Protein AF-V5GRU7-F1 (afdb_monomer_lite)

Structure (mmCIF, N/CA/C/O backbone):
data_AF-V5GRU7-F1
#
_entry.id   AF-V5GRU7-F1
#
loop_
_atom_site.group_PDB
_atom_site.id
_atom_site.type_symbol
_atom_site.label_atom_id
_atom_site.label_alt_id
_atom_site.label_comp_id
_atom_site.label_asym_id
_atom_site.label_entity_id
_atom_site.label_seq_id
_atom_site.pdbx_PDB_ins_code
_atom_site.Cartn_x
_atom_site.Cartn_y
_atom_site.Cartn_z
_atom_site.occupancy
_atom_site.B_iso_or_equiv
_atom_site.auth_seq_id
_atom_site.auth_comp_id
_atom_site.auth_asym_id
_atom_site.auth_atom_id
_atom_site.pdbx_PDB_model_num
ATOM 1 N N . GLN A 1 1 ? -16.093 10.751 16.633 1.00 63.06 1 GLN A N 1
ATOM 2 C CA . GLN A 1 1 ? -16.150 11.364 15.285 1.00 63.06 1 GLN A CA 1
ATOM 3 C C . GLN A 1 1 ? -15.394 10.475 14.302 1.00 63.06 1 GLN A C 1
ATOM 5 O O . GLN A 1 1 ? -14.268 10.094 14.601 1.00 63.06 1 GLN A O 1
ATOM 10 N N . LYS A 1 2 ? -16.004 10.084 13.176 1.00 78.00 2 LYS A N 1
ATOM 11 C CA . LYS A 1 2 ? -15.319 9.284 12.144 1.00 78.00 2 LYS A CA 1
ATOM 12 C C . LYS A 1 2 ? -14.400 10.208 11.337 1.00 78.00 2 LYS A C 1
ATOM 14 O O . LYS A 1 2 ? -14.874 11.208 10.810 1.00 78.00 2 LYS A O 1
ATOM 19 N N . ARG A 1 3 ? -13.105 9.891 11.261 1.00 85.94 3 ARG A N 1
ATOM 20 C CA . ARG A 1 3 ? -12.119 10.620 10.440 1.00 85.94 3 ARG A CA 1
ATOM 21 C C . ARG A 1 3 ? -11.912 9.864 9.129 1.00 85.94 3 ARG A C 1
ATOM 23 O O . ARG A 1 3 ? -12.019 8.639 9.112 1.00 85.94 3 ARG A O 1
ATOM 30 N N . LYS A 1 4 ? -11.639 10.577 8.036 1.00 91.12 4 LYS A N 1
ATOM 31 C CA . LYS A 1 4 ? -11.446 9.969 6.710 1.00 91.12 4 LYS A CA 1
ATOM 32 C C . LYS A 1 4 ? -9.953 9.819 6.429 1.00 91.12 4 LYS A C 1
ATOM 34 O O . LYS A 1 4 ? -9.237 10.813 6.420 1.00 91.12 4 LYS A O 1
ATOM 39 N N . LEU A 1 5 ? -9.486 8.599 6.181 1.00 93.00 5 LEU A N 1
ATOM 40 C CA . LEU A 1 5 ? -8.140 8.343 5.664 1.00 93.00 5 LEU A CA 1
ATOM 41 C C . LEU A 1 5 ? -8.205 8.308 4.135 1.00 93.00 5 LEU A C 1
ATOM 43 O O . LEU A 1 5 ? -9.017 7.575 3.575 1.00 93.00 5 LEU A O 1
ATOM 47 N N . ARG A 1 6 ? -7.384 9.116 3.459 1.00 94.81 6 ARG A N 1
ATOM 48 C CA . ARG A 1 6 ? -7.231 9.077 2.001 1.00 94.81 6 ARG A CA 1
ATOM 49 C C . ARG A 1 6 ? -5.951 8.332 1.664 1.00 94.81 6 ARG A C 1
ATOM 51 O O . ARG A 1 6 ? -4.895 8.706 2.166 1.00 94.81 6 ARG A O 1
ATOM 58 N N . ILE A 1 7 ? -6.071 7.327 0.806 1.00 96.81 7 ILE A N 1
ATOM 59 C CA . ILE A 1 7 ? -4.966 6.485 0.348 1.00 96.81 7 ILE A CA 1
ATOM 60 C C . ILE A 1 7 ? -4.698 6.804 -1.122 1.00 96.81 7 ILE A C 1
ATOM 62 O O . ILE A 1 7 ? -5.643 6.970 -1.896 1.00 96.81 7 ILE A O 1
ATOM 66 N N . PHE A 1 8 ? -3.425 6.918 -1.479 1.00 97.69 8 PHE A N 1
ATOM 67 C CA . PHE A 1 8 ? -2.940 7.111 -2.838 1.00 97.69 8 PHE A CA 1
ATOM 68 C C . PHE A 1 8 ? -2.114 5.891 -3.230 1.00 97.69 8 PHE A C 1
ATOM 70 O O . PHE A 1 8 ? -1.254 5.448 -2.471 1.00 97.69 8 PHE A O 1
ATOM 77 N N . ILE A 1 9 ? -2.398 5.352 -4.411 1.00 97.50 9 ILE A N 1
ATOM 78 C CA . ILE A 1 9 ? -1.649 4.249 -5.003 1.00 97.50 9 ILE A CA 1
ATOM 79 C C . ILE A 1 9 ? -1.105 4.770 -6.325 1.00 97.50 9 ILE A C 1
ATOM 81 O O . ILE A 1 9 ? -1.882 5.224 -7.167 1.00 97.50 9 ILE A O 1
ATOM 85 N N . SER A 1 10 ? 0.213 4.747 -6.490 1.00 97.88 10 SER A N 1
ATOM 86 C CA . SER A 1 10 ? 0.873 5.203 -7.712 1.00 97.88 10 SER A CA 1
ATOM 87 C C . SER A 1 10 ? 1.868 4.167 -8.214 1.00 97.88 10 SER A C 1
ATOM 89 O O . SER A 1 10 ? 2.477 3.439 -7.435 1.00 97.88 10 SER A O 1
ATOM 91 N N . ASN A 1 11 ? 2.014 4.109 -9.533 1.00 96.81 11 ASN A N 1
ATOM 92 C CA . ASN A 1 11 ? 2.995 3.279 -10.215 1.00 96.81 11 ASN A CA 1
ATOM 93 C C . ASN A 1 11 ? 3.874 4.180 -11.087 1.00 96.81 11 ASN A C 1
ATOM 95 O O . ASN A 1 11 ? 3.345 4.992 -11.847 1.00 96.81 11 ASN A O 1
ATOM 99 N N . THR A 1 12 ? 5.191 4.024 -10.987 1.00 97.81 12 THR A N 1
ATOM 100 C CA . THR A 1 12 ? 6.170 4.682 -11.861 1.00 97.81 12 THR A CA 1
ATOM 101 C C . THR A 1 12 ? 6.988 3.625 -12.585 1.00 97.81 12 THR A C 1
ATOM 103 O O . THR A 1 12 ? 7.598 2.774 -11.944 1.00 97.81 12 THR A O 1
ATOM 106 N N . PHE A 1 13 ? 7.023 3.689 -13.914 1.00 97.38 13 PHE A N 1
ATOM 107 C CA . PHE A 1 13 ? 7.838 2.804 -14.743 1.00 97.38 13 PHE A CA 1
ATOM 108 C C . PHE A 1 13 ? 9.139 3.496 -15.162 1.00 97.38 13 PHE A C 1
ATOM 110 O O . PHE A 1 13 ? 9.138 4.662 -15.555 1.00 97.38 13 PHE A O 1
ATOM 117 N N . PHE A 1 14 ? 10.239 2.755 -15.103 1.00 96.88 14 PHE A N 1
ATOM 118 C CA . PHE A 1 14 ? 11.575 3.166 -15.504 1.00 96.88 14 PHE A CA 1
ATOM 119 C C . PHE A 1 14 ? 12.021 2.281 -16.677 1.00 96.88 14 PHE A C 1
ATOM 121 O O . PHE A 1 14 ? 12.267 1.088 -16.470 1.00 96.88 14 PHE A O 1
ATOM 128 N N . PRO A 1 15 ? 12.127 2.835 -17.898 1.00 95.25 15 PRO A N 1
ATOM 129 C CA . PRO A 1 15 ? 12.578 2.088 -19.067 1.00 95.25 15 PRO A CA 1
ATOM 130 C C . PRO A 1 15 ? 14.010 1.571 -18.907 1.00 95.25 15 PRO A C 1
ATOM 132 O O . PRO A 1 15 ? 14.814 2.153 -18.173 1.00 95.25 15 PRO A O 1
ATOM 135 N N . ALA A 1 16 ? 14.335 0.504 -19.638 1.00 93.06 16 ALA A N 1
ATOM 136 C CA . ALA A 1 16 ? 15.713 0.051 -19.764 1.00 93.06 16 ALA A CA 1
ATOM 137 C C . ALA A 1 16 ? 16.575 1.125 -20.450 1.00 93.06 16 ALA A C 1
ATOM 139 O O . ALA A 1 16 ? 16.086 1.872 -21.301 1.00 93.06 16 ALA A O 1
ATOM 140 N N . LYS A 1 17 ? 17.856 1.192 -20.084 1.00 89.62 17 LYS A N 1
ATOM 141 C CA . LYS A 1 17 ? 18.846 2.054 -20.740 1.00 89.62 17 LYS A CA 1
ATOM 142 C C . LYS A 1 17 ? 19.893 1.179 -21.396 1.00 89.62 17 LYS A C 1
ATOM 144 O O . LYS A 1 17 ? 20.420 0.276 -20.749 1.00 89.62 17 LYS A O 1
ATOM 149 N N . GLU A 1 18 ? 20.181 1.451 -22.660 1.00 82.25 18 GLU A N 1
ATOM 150 C CA . GLU A 1 18 ? 21.261 0.775 -23.368 1.00 82.25 18 GLU A CA 1
ATOM 151 C C . GLU A 1 18 ? 22.622 1.234 -22.820 1.00 82.25 18 GLU A C 1
ATOM 153 O O . GLU A 1 18 ? 22.751 2.394 -22.415 1.00 82.25 18 GLU A O 1
ATOM 158 N N . PRO A 1 19 ? 23.635 0.350 -22.784 1.00 74.75 19 PRO A N 1
ATOM 159 C CA . PRO A 1 19 ? 24.992 0.750 -22.439 1.00 74.75 19 PRO A CA 1
ATOM 160 C C . PRO A 1 19 ? 25.493 1.748 -23.486 1.00 74.75 19 PRO A C 1
ATOM 162 O O . PRO A 1 19 ? 25.570 1.424 -24.672 1.00 74.75 19 PRO A O 1
ATOM 165 N N . GLN A 1 20 ? 25.812 2.972 -23.072 1.00 67.81 20 GLN A N 1
ATOM 166 C CA . GLN A 1 20 ? 26.264 4.000 -24.004 1.00 67.81 20 GLN A CA 1
ATOM 167 C C . GLN A 1 20 ? 27.766 3.826 -24.263 1.00 67.81 20 GLN A C 1
ATOM 169 O O . GLN A 1 20 ? 28.583 4.053 -23.374 1.00 67.81 20 GLN A O 1
ATOM 174 N N . ALA A 1 21 ? 28.124 3.400 -25.478 1.00 62.44 21 ALA A N 1
ATOM 175 C CA . ALA A 1 21 ? 29.518 3.168 -25.866 1.00 62.44 21 ALA A CA 1
ATOM 176 C C . ALA A 1 21 ? 30.325 4.472 -26.066 1.00 62.44 21 ALA A C 1
ATOM 178 O O . ALA A 1 21 ? 31.521 4.473 -25.800 1.00 62.44 21 ALA A O 1
ATOM 179 N N . ASP A 1 22 ? 29.668 5.576 -26.455 1.00 61.38 22 ASP A N 1
ATOM 180 C CA . ASP A 1 22 ? 30.310 6.846 -26.855 1.00 61.38 22 ASP A CA 1
ATOM 181 C C . ASP A 1 22 ? 29.749 8.075 -26.102 1.00 61.38 22 ASP A C 1
ATOM 183 O O . ASP A 1 22 ? 29.392 9.098 -26.689 1.00 61.38 22 ASP A O 1
ATOM 187 N N . GLY A 1 23 ? 29.613 7.979 -24.776 1.00 62.59 23 GLY A N 1
ATOM 188 C CA . GLY A 1 23 ? 29.294 9.130 -23.920 1.00 62.59 23 GLY A CA 1
ATOM 189 C C . GLY A 1 23 ? 30.556 9.900 -23.488 1.00 62.59 23 GLY A C 1
ATOM 190 O O . GLY A 1 23 ? 31.615 9.290 -23.337 1.00 62.59 23 GLY A O 1
ATOM 191 N N . PRO A 1 24 ? 30.475 11.218 -23.204 1.00 60.78 24 PRO A N 1
ATOM 192 C CA . PRO A 1 24 ? 31.616 12.012 -22.721 1.00 60.78 24 PRO A CA 1
ATOM 193 C C . PRO A 1 24 ? 32.175 11.548 -21.360 1.00 60.78 24 PRO A C 1
ATOM 195 O O . PRO A 1 24 ? 33.220 12.033 -20.935 1.00 60.78 24 PRO A O 1
ATOM 198 N N . GLU A 1 25 ? 31.505 10.610 -20.685 1.00 57.19 25 GLU A N 1
ATOM 199 C CA . GLU A 1 25 ? 31.907 10.032 -19.395 1.00 57.19 25 GLU A CA 1
ATOM 200 C C . GLU A 1 25 ? 32.763 8.749 -19.520 1.00 57.19 25 GLU A C 1
ATOM 202 O O . GLU A 1 25 ? 33.139 8.163 -18.507 1.00 57.19 25 GLU A O 1
ATOM 207 N N . GLY A 1 26 ? 33.150 8.346 -20.738 1.00 54.19 26 GLY A N 1
ATOM 208 C CA . GLY A 1 26 ? 34.057 7.217 -20.987 1.00 54.19 26 GLY A CA 1
ATOM 209 C C . GLY A 1 26 ? 33.363 5.847 -21.102 1.00 54.19 26 GLY A C 1
ATOM 210 O O . GLY A 1 26 ? 32.167 5.719 -20.833 1.00 54.19 26 GLY A O 1
ATOM 211 N N . PRO A 1 27 ? 34.096 4.800 -21.532 1.00 51.72 27 PRO A N 1
ATOM 212 C CA . PRO A 1 27 ? 33.539 3.468 -21.747 1.00 51.72 27 PRO A CA 1
ATOM 213 C C . PRO A 1 27 ? 33.300 2.792 -20.392 1.00 51.72 27 PRO A C 1
ATOM 215 O O . PRO A 1 27 ? 34.244 2.352 -19.738 1.00 51.72 27 PRO A O 1
ATOM 218 N N . GLY A 1 28 ? 32.047 2.723 -19.937 1.00 55.44 28 GLY A N 1
ATOM 219 C CA . GLY A 1 28 ? 31.749 2.056 -18.663 1.00 55.44 28 GLY A CA 1
ATOM 220 C C . GLY A 1 28 ? 30.340 2.200 -18.093 1.00 55.44 28 GLY A C 1
ATOM 221 O O . GLY A 1 28 ? 30.090 1.676 -17.010 1.00 55.44 28 GLY A O 1
ATOM 222 N N . GLN A 1 29 ? 29.408 2.883 -18.764 1.00 61.00 29 GLN A N 1
ATOM 223 C CA . GLN A 1 29 ? 28.038 2.967 -18.258 1.00 61.00 29 GLN A CA 1
ATOM 224 C C . GLN A 1 29 ? 27.288 1.667 -18.590 1.00 61.00 29 GLN A C 1
ATOM 226 O O . GLN A 1 29 ? 26.781 1.489 -19.697 1.00 61.00 29 GLN A O 1
ATOM 231 N N . GLU A 1 30 ? 27.266 0.730 -17.636 1.00 67.38 30 GLU A N 1
ATOM 232 C CA . GLU A 1 30 ? 26.468 -0.495 -17.731 1.00 67.38 30 GLU A CA 1
ATOM 233 C C . GLU A 1 30 ? 24.985 -0.131 -17.917 1.00 67.38 30 GLU A C 1
ATOM 235 O O . GLU A 1 30 ? 24.428 0.693 -17.185 1.00 67.38 30 GLU A O 1
ATOM 240 N N . GLY A 1 31 ? 24.346 -0.723 -18.930 1.00 76.94 31 GLY A N 1
ATOM 241 C CA . GLY A 1 31 ? 22.921 -0.526 -19.188 1.00 76.94 31 GLY A CA 1
ATOM 242 C C . GLY A 1 31 ? 22.057 -0.942 -17.991 1.00 76.94 31 GLY A C 1
ATOM 243 O O . GLY A 1 31 ? 22.449 -1.778 -17.180 1.00 76.94 31 GLY A O 1
ATOM 244 N N . SER A 1 32 ? 20.852 -0.379 -17.875 1.00 87.69 32 SER A N 1
ATOM 245 C CA . SER A 1 32 ? 19.917 -0.719 -16.794 1.00 87.69 32 SER A CA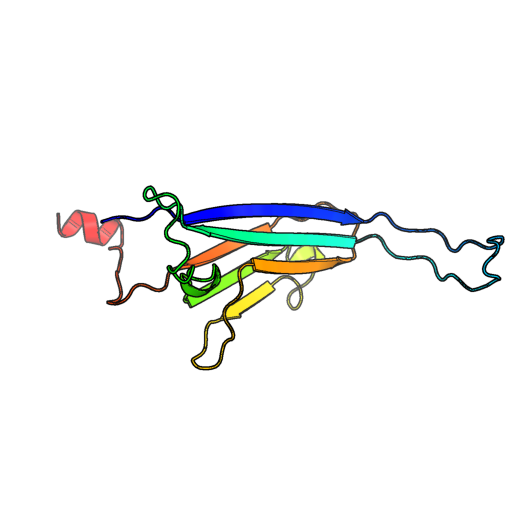 1
ATOM 246 C C . SER A 1 32 ? 18.748 -1.547 -17.308 1.00 87.69 32 SER A C 1
ATOM 248 O O . SER A 1 32 ? 18.172 -1.222 -18.345 1.00 87.69 32 SER A O 1
ATOM 250 N N . VAL A 1 33 ? 18.324 -2.557 -16.546 1.00 93.38 33 VAL A N 1
ATOM 251 C CA . VAL A 1 33 ? 17.075 -3.282 -16.823 1.00 93.38 33 VAL A CA 1
ATOM 252 C C . VAL A 1 33 ? 15.855 -2.410 -16.524 1.00 93.38 33 VAL A C 1
ATOM 254 O O . VAL A 1 33 ? 15.878 -1.577 -15.613 1.00 93.38 33 VAL A O 1
ATOM 257 N N . ALA A 1 34 ? 14.774 -2.617 -17.278 1.00 96.00 34 ALA A N 1
ATOM 258 C CA . ALA A 1 34 ? 13.501 -1.965 -17.002 1.00 96.00 34 ALA A CA 1
ATOM 259 C C . ALA A 1 34 ? 13.006 -2.328 -15.594 1.00 96.00 34 ALA A C 1
ATOM 261 O O . ALA A 1 34 ? 13.195 -3.452 -15.116 1.00 96.00 34 ALA A O 1
ATOM 262 N N . SER A 1 35 ? 12.379 -1.375 -14.915 1.00 96.94 35 SER A N 1
ATOM 263 C CA . SER A 1 35 ? 11.849 -1.585 -13.570 1.00 96.94 35 SER A CA 1
ATOM 264 C C . SER A 1 35 ? 10.620 -0.736 -13.314 1.00 96.94 35 SER A C 1
ATOM 266 O O . SER A 1 35 ? 10.360 0.243 -14.006 1.00 96.94 35 SER A O 1
ATOM 268 N N . TRP A 1 36 ? 9.871 -1.091 -12.283 1.00 97.19 36 TRP A N 1
ATOM 269 C CA . TRP A 1 36 ? 8.725 -0.325 -11.830 1.00 97.19 36 TRP A CA 1
ATOM 270 C C . TRP A 1 36 ? 8.777 -0.122 -10.324 1.00 97.19 36 TRP A C 1
ATOM 272 O O . TRP A 1 36 ? 9.442 -0.855 -9.588 1.00 97.19 36 TRP A O 1
ATOM 282 N N . GLU A 1 37 ? 8.061 0.900 -9.878 1.00 97.69 37 GLU A N 1
ATOM 283 C CA . GLU A 1 37 ? 7.929 1.273 -8.483 1.00 97.69 37 GLU A CA 1
ATOM 284 C C . GLU A 1 37 ? 6.465 1.534 -8.139 1.00 97.69 37 GLU A C 1
ATOM 286 O O . GLU A 1 37 ? 5.838 2.439 -8.689 1.00 97.69 37 GLU A O 1
ATOM 291 N N . LEU A 1 38 ? 5.946 0.756 -7.194 1.00 98.12 38 LEU A N 1
ATOM 292 C CA . LEU A 1 38 ? 4.627 0.928 -6.602 1.00 98.12 38 LEU A CA 1
ATOM 293 C C . LEU A 1 38 ? 4.771 1.675 -5.275 1.00 98.12 38 LEU A C 1
ATOM 295 O O . LEU A 1 38 ? 5.541 1.251 -4.409 1.00 98.12 38 LEU A O 1
ATOM 299 N N . ARG A 1 39 ? 4.001 2.749 -5.091 1.00 98.12 39 ARG A N 1
ATOM 300 C CA . ARG A 1 39 ? 3.896 3.463 -3.813 1.00 98.12 39 ARG A CA 1
ATOM 301 C C . ARG A 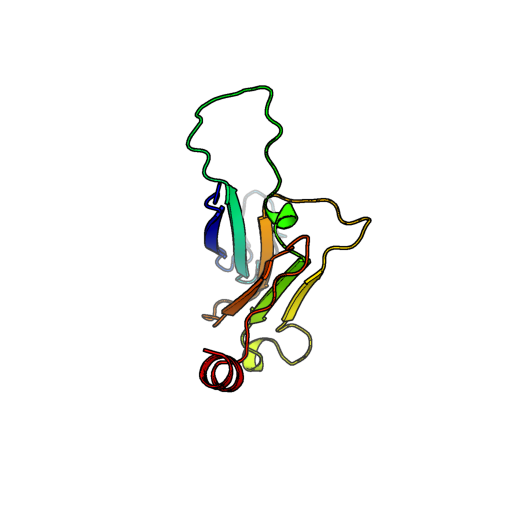1 39 ? 2.484 3.382 -3.259 1.00 98.12 39 ARG A C 1
ATOM 303 O O . ARG A 1 39 ? 1.511 3.606 -3.980 1.00 98.12 39 ARG A O 1
ATOM 310 N N . VAL A 1 40 ? 2.394 3.096 -1.965 1.00 98.06 40 VAL A N 1
ATOM 311 C CA . VAL A 1 40 ? 1.155 3.116 -1.183 1.00 98.06 40 VAL A CA 1
ATOM 312 C C . VAL A 1 40 ? 1.333 4.128 -0.065 1.00 98.06 40 VAL A C 1
ATOM 314 O O . VAL A 1 40 ? 2.054 3.886 0.901 1.00 98.06 40 VAL A O 1
ATOM 317 N N . GLU A 1 41 ? 0.678 5.271 -0.206 1.00 97.06 41 GLU A N 1
ATOM 318 C CA . GLU A 1 41 ? 0.792 6.404 0.709 1.00 97.06 41 GLU A CA 1
ATOM 319 C C . GLU A 1 41 ? -0.586 6.782 1.236 1.00 97.06 41 GLU A C 1
ATOM 321 O O . GLU A 1 41 ? -1.621 6.475 0.635 1.00 97.06 41 GLU A O 1
ATOM 326 N N . GLY A 1 42 ? -0.635 7.527 2.333 1.00 94.12 42 GLY A N 1
ATOM 327 C CA . GLY A 1 42 ? -1.909 8.071 2.759 1.00 94.12 42 GLY A CA 1
ATOM 328 C C . GLY A 1 42 ? -1.808 9.185 3.768 1.00 94.12 42 GLY A C 1
ATOM 329 O O . GLY A 1 42 ? -0.796 9.425 4.414 1.00 94.12 42 GLY A O 1
ATOM 330 N N . ARG A 1 43 ? -2.916 9.904 3.891 1.00 91.75 43 ARG A N 1
ATOM 331 C CA . ARG A 1 43 ? -3.039 11.008 4.832 1.00 91.75 43 ARG A CA 1
ATOM 332 C C . ARG A 1 43 ? -4.448 11.090 5.357 1.00 91.75 43 ARG A C 1
ATOM 334 O O . ARG A 1 43 ? -5.425 10.836 4.647 1.00 91.75 43 ARG A O 1
ATOM 341 N N . LEU A 1 44 ? -4.558 11.504 6.603 1.00 90.56 44 LEU A N 1
ATOM 342 C CA . LEU A 1 44 ? -5.851 11.771 7.184 1.00 90.56 44 LEU A CA 1
ATOM 343 C C . LEU A 1 44 ? -6.394 13.103 6.660 1.00 90.56 44 LEU A C 1
ATOM 345 O O . LEU A 1 44 ? -5.675 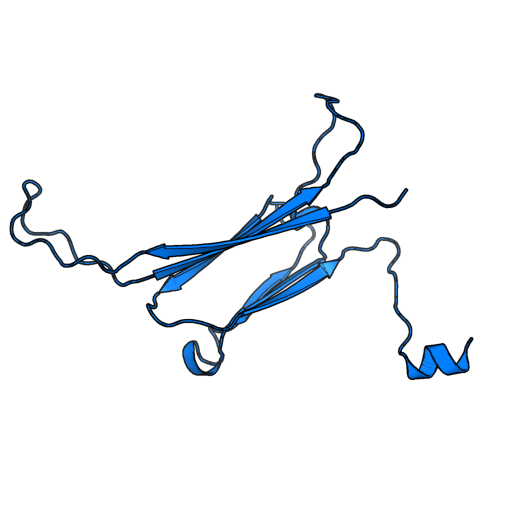14.099 6.590 1.00 90.56 44 LEU A O 1
ATOM 349 N N . LEU A 1 45 ? -7.664 13.111 6.279 1.00 88.44 45 LEU A N 1
ATOM 350 C CA . LEU A 1 45 ? -8.393 14.328 5.967 1.00 88.44 45 LEU A CA 1
ATOM 351 C C . LEU A 1 45 ? -8.884 14.904 7.297 1.00 88.44 45 LEU A C 1
ATOM 353 O O . LEU A 1 45 ? -9.673 14.262 7.993 1.00 88.44 45 LEU A O 1
ATOM 357 N N . ASP A 1 46 ? -8.374 16.076 7.664 1.00 77.88 46 ASP A N 1
ATOM 358 C CA . ASP A 1 46 ? -8.918 16.877 8.760 1.00 77.88 46 ASP A CA 1
ATOM 359 C C . ASP A 1 46 ? -9.784 17.987 8.161 1.00 77.88 46 ASP A C 1
ATOM 361 O O . ASP A 1 46 ? -9.361 18.680 7.233 1.00 77.88 46 ASP A O 1
ATOM 365 N N . ASP A 1 47 ? -10.981 18.160 8.716 1.00 64.88 47 ASP A N 1
ATOM 366 C CA . ASP A 1 47 ? -11.862 19.283 8.381 1.00 64.88 47 ASP A CA 1
ATOM 367 C C . ASP A 1 47 ? -11.381 20.584 9.063 1.00 64.88 47 ASP A C 1
ATOM 369 O O . ASP A 1 47 ? -11.644 21.689 8.589 1.00 64.88 47 ASP A O 1
ATOM 373 N N . SER A 1 48 ? -10.608 20.462 10.148 1.00 63.72 48 SER A N 1
ATOM 374 C CA . SER A 1 48 ? -9.965 21.559 10.873 1.00 63.72 48 SER A CA 1
ATOM 375 C C . SER A 1 48 ? -8.631 21.932 10.222 1.00 63.72 48 SER A C 1
ATOM 377 O O . SER A 1 48 ? -7.573 21.382 10.530 1.00 63.72 48 SER A O 1
ATOM 379 N N . LYS A 1 49 ? -8.690 22.873 9.275 1.00 60.31 49 LYS A N 1
ATOM 380 C CA . LYS A 1 49 ? -7.507 23.459 8.636 1.00 60.31 49 LYS A CA 1
ATOM 381 C C . LYS A 1 49 ? -6.599 24.121 9.690 1.00 60.31 49 LYS A C 1
ATOM 383 O O . LYS A 1 49 ? -7.046 25.006 10.405 1.00 60.31 49 LYS A O 1
ATOM 388 N N . ASN A 1 50 ? -5.314 23.757 9.676 1.00 61.50 50 ASN A N 1
ATOM 389 C CA . ASN A 1 50 ? -4.194 24.552 10.200 1.00 61.50 50 ASN A CA 1
ATOM 390 C C . ASN A 1 50 ? -4.111 24.782 11.724 1.00 61.50 50 ASN A C 1
ATOM 392 O O . ASN A 1 50 ? -4.042 25.918 12.178 1.00 61.50 50 ASN A O 1
ATOM 396 N N . ASP A 1 51 ? -3.968 23.708 12.505 1.00 69.44 51 ASP A N 1
ATOM 397 C CA . ASP A 1 51 ? -3.225 23.818 13.769 1.00 69.44 51 ASP A CA 1
ATOM 398 C C . ASP A 1 51 ? -1.754 23.412 13.524 1.00 69.44 51 ASP A C 1
ATOM 400 O O . ASP A 1 51 ? -1.482 22.218 13.341 1.00 69.44 51 ASP A O 1
ATOM 404 N N . PRO A 1 52 ? -0.807 24.369 13.456 1.00 67.25 52 PRO A N 1
ATOM 405 C CA . PRO A 1 52 ? 0.608 24.081 13.222 1.00 67.25 52 PRO A CA 1
ATOM 406 C C . PRO A 1 52 ? 1.256 23.258 14.347 1.00 67.25 52 PRO A C 1
ATOM 408 O O . PRO A 1 52 ? 2.282 22.626 14.105 1.00 67.25 52 PRO A O 1
ATOM 411 N N . ASN A 1 53 ? 0.642 23.187 15.533 1.00 72.00 53 ASN A N 1
ATOM 412 C CA . ASN A 1 53 ? 1.155 22.402 16.657 1.00 72.00 53 ASN A CA 1
ATOM 413 C C . ASN A 1 53 ? 0.646 20.953 16.662 1.00 72.00 53 ASN A C 1
ATOM 415 O O . ASN A 1 53 ? 1.081 20.135 17.477 1.00 72.00 53 ASN A O 1
ATOM 419 N N . LYS A 1 54 ? -0.269 20.591 15.756 1.00 76.25 54 LYS A N 1
ATOM 420 C CA . LYS A 1 54 ? -0.847 19.249 15.722 1.00 76.25 54 LYS A CA 1
ATOM 421 C C . LYS A 1 54 ? 0.078 18.276 14.997 1.00 76.25 54 LYS A C 1
ATOM 423 O O . LYS A 1 54 ? 0.183 18.280 13.769 1.00 76.25 54 LYS A O 1
ATOM 428 N N . VAL A 1 55 ? 0.690 17.371 15.760 1.00 77.44 55 VAL A N 1
ATOM 429 C CA . VAL A 1 55 ? 1.482 16.265 15.208 1.00 77.44 55 VAL A CA 1
ATOM 430 C C . VAL A 1 55 ? 0.596 15.408 14.300 1.00 77.44 55 VAL A C 1
ATOM 432 O O . VAL A 1 55 ? -0.377 14.783 14.739 1.00 77.44 55 VAL A O 1
ATOM 435 N N . LYS A 1 56 ? 0.923 15.382 13.005 1.00 83.62 56 LYS A N 1
ATOM 436 C CA . LYS A 1 56 ? 0.235 14.532 12.031 1.00 83.62 56 LYS A CA 1
ATOM 437 C C . LYS A 1 56 ? 0.593 13.078 12.303 1.00 83.62 56 LYS A C 1
ATOM 439 O O . LYS A 1 56 ? 1.764 12.711 12.348 1.00 83.62 56 LYS A O 1
ATOM 444 N N . ARG A 1 57 ? -0.433 12.245 12.464 1.00 89.38 57 ARG A N 1
ATOM 445 C CA . ARG A 1 57 ? -0.250 10.796 12.539 1.00 89.38 57 ARG A CA 1
ATOM 446 C C . ARG A 1 57 ? 0.239 10.271 11.193 1.00 89.38 57 ARG A C 1
ATOM 448 O O . ARG A 1 57 ? -0.345 10.608 10.164 1.00 89.38 57 ARG A O 1
ATOM 455 N N . LYS A 1 58 ? 1.283 9.446 11.244 1.00 93.69 58 LYS A N 1
ATOM 456 C CA . LYS A 1 58 ? 1.879 8.780 10.086 1.00 93.69 58 LYS A CA 1
ATOM 457 C C . LYS A 1 58 ? 0.900 7.813 9.429 1.00 93.69 58 LYS A C 1
ATOM 459 O O . LYS A 1 58 ? 0.043 7.254 10.113 1.00 93.69 58 LYS A O 1
ATOM 464 N N . PHE A 1 59 ? 1.024 7.599 8.126 1.00 95.50 59 PHE A N 1
ATOM 465 C CA . PHE A 1 59 ? 0.157 6.678 7.384 1.00 95.50 59 PHE A CA 1
ATOM 466 C C . PHE A 1 59 ? 0.166 5.257 7.950 1.00 95.50 59 PHE A C 1
ATOM 468 O O . PHE A 1 59 ? -0.897 4.689 8.205 1.00 95.50 59 PHE A O 1
ATOM 475 N N . SER A 1 60 ? 1.349 4.701 8.206 1.00 95.94 60 SER A N 1
ATOM 476 C CA . SER A 1 60 ? 1.466 3.348 8.742 1.00 95.94 60 SER A CA 1
ATOM 477 C C . SER A 1 60 ? 0.764 3.222 10.094 1.00 95.94 60 SER A C 1
ATOM 479 O O . SER A 1 60 ? 0.193 2.165 10.348 1.00 95.94 60 SER A O 1
ATOM 481 N N . SER A 1 61 ? 0.670 4.314 10.884 1.00 93.75 61 SER A N 1
ATOM 482 C CA . SER A 1 61 ? 0.096 4.355 12.250 1.00 93.75 61 SER A CA 1
ATOM 483 C C . SER A 1 61 ? -1.323 3.773 12.353 1.00 93.75 61 SER A C 1
ATOM 485 O O . SER A 1 61 ? -1.746 3.324 13.417 1.00 93.75 61 SER A O 1
ATOM 487 N N . PHE A 1 62 ? -2.063 3.741 11.243 1.00 93.94 62 PHE A N 1
ATOM 488 C CA . PHE A 1 62 ? -3.447 3.268 11.190 1.00 93.94 62 PHE A CA 1
ATOM 489 C C . PHE A 1 62 ? -3.597 1.760 10.942 1.00 93.94 62 PHE A C 1
ATOM 491 O O . PHE A 1 62 ? -4.714 1.253 11.044 1.00 93.94 62 PHE A O 1
ATOM 498 N N . PHE A 1 63 ? -2.516 1.045 10.623 1.00 95.44 63 PHE A N 1
ATOM 499 C CA . PHE A 1 63 ? -2.557 -0.357 10.203 1.00 95.44 63 PHE A CA 1
ATOM 500 C C . PHE A 1 63 ? -1.734 -1.260 11.122 1.00 95.44 63 PHE A C 1
ATOM 502 O O . PHE A 1 63 ? -0.662 -0.875 11.585 1.00 95.44 63 PHE A O 1
ATOM 509 N N . LYS A 1 64 ? -2.225 -2.483 11.342 1.00 95.06 64 LYS A N 1
ATOM 510 C CA . LYS A 1 64 ? -1.463 -3.586 11.945 1.00 95.06 64 LYS A CA 1
ATOM 511 C C . LYS A 1 64 ? -0.544 -4.239 10.931 1.00 95.06 64 LYS A C 1
ATOM 513 O O . LYS A 1 64 ? 0.562 -4.636 11.278 1.00 95.06 64 LYS A O 1
ATOM 518 N N . SER A 1 65 ? -1.015 -4.380 9.697 1.00 96.75 65 SER A N 1
ATOM 519 C CA . SER A 1 65 ? -0.237 -4.965 8.617 1.00 96.75 65 SER A CA 1
ATOM 520 C C . SER A 1 65 ? -0.696 -4.471 7.252 1.00 96.75 65 SER A C 1
ATOM 522 O O . SER A 1 65 ? -1.827 -4.003 7.073 1.00 96.75 65 SER A O 1
ATOM 524 N N . LEU A 1 66 ? 0.218 -4.590 6.298 1.00 97.50 66 LEU A N 1
ATOM 525 C CA . LEU A 1 66 ? 0.016 -4.350 4.882 1.00 97.50 66 LEU A CA 1
ATOM 526 C C . LEU A 1 66 ? 0.637 -5.520 4.125 1.00 97.50 66 LEU A C 1
ATOM 528 O O . LEU A 1 66 ? 1.769 -5.902 4.411 1.00 97.50 66 LEU A O 1
ATOM 532 N N . VAL A 1 67 ? -0.095 -6.062 3.158 1.00 97.69 67 VAL A N 1
ATOM 533 C CA . VAL A 1 67 ? 0.405 -7.095 2.246 1.00 97.69 67 VAL A CA 1
ATOM 534 C C . VAL A 1 67 ? 0.162 -6.642 0.813 1.00 97.69 67 VAL A C 1
ATOM 536 O O . VAL A 1 67 ? -0.927 -6.168 0.484 1.00 97.69 67 VAL A O 1
ATOM 539 N N . ILE A 1 68 ? 1.181 -6.759 -0.032 1.00 97.50 68 ILE A N 1
ATOM 540 C CA . ILE A 1 68 ? 1.083 -6.575 -1.479 1.00 97.50 68 ILE A CA 1
ATOM 541 C C . ILE A 1 68 ? 1.368 -7.925 -2.118 1.00 97.50 68 ILE A C 1
ATOM 543 O O . ILE A 1 68 ? 2.490 -8.426 -2.055 1.00 97.50 68 ILE A O 1
ATOM 547 N N . GLU A 1 69 ? 0.345 -8.491 -2.742 1.00 97.38 69 GLU A N 1
ATOM 548 C CA . GLU A 1 69 ? 0.450 -9.708 -3.532 1.00 97.38 69 GLU A CA 1
ATOM 549 C C . GLU A 1 69 ? 0.625 -9.326 -4.998 1.00 97.38 69 GLU A C 1
ATOM 551 O O . GLU A 1 69 ? -0.179 -8.582 -5.560 1.00 97.38 69 GLU A O 1
ATOM 556 N N . LEU A 1 70 ? 1.688 -9.819 -5.613 1.00 96.62 70 LEU A N 1
ATOM 557 C CA . LEU A 1 70 ? 1.980 -9.721 -7.034 1.00 96.62 70 LEU A CA 1
ATOM 558 C C . LEU A 1 70 ? 1.600 -11.033 -7.725 1.00 96.62 70 LEU A C 1
ATOM 560 O O . LEU A 1 70 ? 1.303 -12.042 -7.084 1.00 96.62 70 LEU A O 1
ATOM 564 N N . ASP A 1 71 ? 1.642 -11.025 -9.053 1.00 95.19 71 ASP A N 1
ATOM 565 C CA . ASP A 1 71 ? 1.411 -12.223 -9.850 1.00 95.19 71 ASP A CA 1
ATOM 566 C C . ASP A 1 71 ? 2.428 -13.331 -9.507 1.00 95.19 71 ASP A C 1
ATOM 568 O O . ASP A 1 71 ? 3.640 -13.187 -9.716 1.00 95.19 71 ASP A O 1
ATOM 572 N N . LYS A 1 72 ? 1.917 -14.441 -8.964 1.00 94.44 72 LYS A N 1
ATOM 573 C CA . LYS A 1 72 ? 2.711 -15.588 -8.517 1.00 94.44 72 LYS A CA 1
ATOM 574 C C . LYS A 1 72 ? 3.378 -16.332 -9.670 1.00 94.44 72 LYS A C 1
ATOM 576 O O . LYS A 1 72 ? 4.456 -16.885 -9.471 1.00 94.44 72 LYS A O 1
ATOM 581 N N . GLU A 1 73 ? 2.775 -16.353 -10.855 1.00 93.44 73 GLU A N 1
ATOM 582 C CA . GLU A 1 73 ? 3.368 -17.009 -12.024 1.00 93.44 73 GLU A CA 1
ATOM 583 C C . GLU A 1 73 ? 4.575 -16.216 -12.536 1.00 93.44 73 GLU A C 1
ATOM 585 O O . GLU A 1 73 ? 5.555 -16.804 -12.989 1.00 93.44 73 GLU A O 1
ATOM 590 N N . LEU A 1 74 ? 4.540 -14.885 -12.402 1.00 93.62 74 LEU A N 1
ATOM 591 C CA . LEU A 1 74 ? 5.628 -14.010 -12.835 1.00 93.62 74 LEU A CA 1
ATOM 592 C C . LEU A 1 74 ? 6.784 -13.929 -11.826 1.00 93.62 74 LEU A C 1
ATOM 594 O O . LEU A 1 74 ? 7.945 -13.936 -12.230 1.00 93.62 74 LEU A O 1
ATOM 598 N N . TYR A 1 75 ? 6.482 -13.822 -10.528 1.00 93.12 75 TYR A N 1
ATOM 599 C CA . TYR A 1 75 ? 7.494 -13.613 -9.479 1.00 93.12 75 TYR A CA 1
ATOM 600 C C . TYR A 1 75 ? 7.856 -14.880 -8.691 1.00 93.12 75 TYR A C 1
ATOM 602 O O . TYR A 1 75 ? 8.806 -14.871 -7.904 1.00 93.12 75 TYR A O 1
ATOM 610 N N . GLY A 1 76 ? 7.142 -15.981 -8.911 1.00 92.69 76 GLY A N 1
ATOM 611 C CA . GLY A 1 76 ? 7.355 -17.230 -8.194 1.00 92.69 76 GLY A CA 1
ATOM 612 C C . GLY A 1 76 ? 6.870 -17.186 -6.737 1.00 92.69 76 GLY A C 1
ATOM 613 O O . GLY A 1 76 ? 6.421 -16.150 -6.236 1.00 92.69 76 GLY A O 1
ATOM 614 N N . PRO A 1 77 ? 6.953 -18.321 -6.024 1.00 91.31 77 PRO A N 1
ATOM 615 C CA . PRO A 1 77 ? 6.392 -18.467 -4.683 1.00 91.31 77 PRO A CA 1
ATOM 616 C C . PRO A 1 77 ? 7.033 -17.543 -3.641 1.00 91.31 77 PRO A C 1
ATOM 618 O O . PRO A 1 77 ? 6.337 -17.122 -2.725 1.00 91.31 77 PRO A O 1
ATOM 621 N N . ASP A 1 78 ? 8.295 -17.156 -3.815 1.00 91.00 78 ASP A N 1
ATOM 622 C CA . ASP A 1 78 ? 9.039 -16.450 -2.764 1.00 91.00 78 ASP A CA 1
ATOM 623 C C . ASP A 1 78 ? 9.069 -14.926 -2.944 1.00 91.00 78 ASP A C 1
ATOM 625 O O . ASP A 1 78 ? 9.224 -14.195 -1.972 1.00 91.00 78 ASP A O 1
ATOM 629 N N . ASN A 1 79 ? 8.895 -14.418 -4.172 1.00 93.12 79 ASN A N 1
ATOM 630 C CA . ASN A 1 79 ? 9.032 -12.978 -4.451 1.00 93.12 79 ASN A CA 1
ATOM 631 C C . ASN A 1 79 ? 7.710 -12.272 -4.766 1.00 93.12 79 ASN A C 1
ATOM 633 O O . ASN A 1 79 ? 7.697 -11.044 -4.903 1.00 93.12 79 ASN A O 1
ATOM 637 N N . HIS A 1 80 ? 6.616 -13.028 -4.897 1.00 94.75 80 HIS A N 1
ATOM 638 C CA . HIS A 1 80 ? 5.300 -12.471 -5.199 1.00 94.75 80 HIS A CA 1
ATOM 639 C C . HIS A 1 80 ? 4.633 -11.781 -4.004 1.00 94.75 80 HIS A C 1
ATOM 641 O O . HIS A 1 80 ? 3.680 -11.042 -4.209 1.00 94.75 80 HIS A O 1
ATOM 647 N N . LEU A 1 81 ? 5.119 -11.976 -2.776 1.00 96.25 81 LEU A N 1
ATOM 648 C CA . LEU A 1 81 ? 4.555 -11.348 -1.581 1.00 96.25 81 LEU A CA 1
ATOM 649 C C . LEU A 1 81 ? 5.503 -10.297 -1.016 1.00 96.25 81 LEU A C 1
ATOM 651 O O . LEU A 1 81 ? 6.710 -10.512 -0.899 1.00 96.25 81 LEU A O 1
ATOM 655 N N . VAL A 1 82 ? 4.938 -9.154 -0.641 1.00 96.44 82 VAL A N 1
ATOM 656 C CA . VAL A 1 82 ? 5.613 -8.144 0.171 1.00 96.44 82 VAL A CA 1
ATOM 657 C C . VAL A 1 82 ? 4.750 -7.867 1.388 1.00 96.44 82 VAL A C 1
ATOM 659 O O . VAL A 1 82 ? 3.635 -7.364 1.259 1.00 96.44 82 VAL A O 1
ATOM 662 N N . GLU A 1 83 ? 5.277 -8.181 2.565 1.00 96.06 83 GLU A N 1
ATOM 663 C CA . GLU A 1 83 ? 4.555 -8.074 3.827 1.00 96.06 83 GLU A CA 1
ATOM 664 C C . GLU A 1 83 ? 5.223 -7.061 4.751 1.00 96.06 83 GLU A C 1
ATOM 666 O O . GLU A 1 83 ? 6.444 -7.014 4.906 1.00 96.06 83 GLU A O 1
ATOM 671 N N . TRP A 1 84 ? 4.397 -6.250 5.396 1.00 96.88 84 TRP A N 1
ATOM 672 C CA . TRP A 1 84 ? 4.799 -5.390 6.491 1.00 96.88 84 TRP A CA 1
ATOM 673 C C . TRP A 1 84 ? 3.865 -5.629 7.669 1.00 96.88 84 TRP A C 1
ATOM 675 O O . TRP A 1 84 ? 2.642 -5.551 7.538 1.00 96.88 84 TRP A O 1
ATOM 685 N N . HIS A 1 85 ? 4.450 -5.883 8.834 1.00 96.81 85 HIS A N 1
ATOM 686 C CA . HIS A 1 85 ? 3.730 -6.061 10.087 1.00 96.81 85 HIS A CA 1
ATOM 687 C C . HIS A 1 85 ? 4.243 -5.046 11.099 1.00 96.81 85 HIS A C 1
ATOM 689 O O . HIS A 1 85 ? 5.448 -4.957 11.338 1.00 96.81 85 HIS A O 1
ATOM 695 N N . ARG A 1 86 ? 3.328 -4.308 11.731 1.00 95.25 86 ARG A N 1
ATOM 696 C CA . ARG A 1 86 ? 3.670 -3.458 12.865 1.00 95.25 86 ARG A CA 1
ATOM 697 C C . ARG A 1 86 ? 4.132 -4.334 14.026 1.00 95.25 86 ARG A C 1
ATOM 699 O O . ARG A 1 86 ? 3.411 -5.211 14.498 1.00 95.25 86 ARG A O 1
ATOM 706 N N . THR A 1 87 ? 5.290 -3.986 14.559 1.00 93.88 87 THR A N 1
ATOM 707 C CA . THR A 1 87 ? 5.816 -4.436 15.848 1.00 93.88 87 THR A CA 1
ATOM 708 C C . THR A 1 87 ? 5.939 -3.250 16.805 1.00 93.88 87 THR A C 1
ATOM 710 O O . THR A 1 87 ? 5.826 -2.093 16.401 1.00 93.88 87 THR A O 1
ATOM 713 N N . LEU A 1 88 ? 6.226 -3.522 18.081 1.00 90.56 88 LEU A N 1
ATOM 714 C CA . LEU A 1 88 ? 6.449 -2.484 19.098 1.00 90.56 88 LEU A CA 1
ATOM 715 C C . LEU A 1 88 ? 7.623 -1.545 18.774 1.00 90.56 88 LEU A C 1
ATOM 717 O O . LEU A 1 88 ? 7.678 -0.433 19.286 1.00 90.56 88 LEU A O 1
ATOM 721 N N . THR A 1 89 ? 8.559 -1.992 17.938 1.00 93.56 89 THR A N 1
ATOM 722 C CA . THR A 1 89 ? 9.766 -1.249 17.553 1.00 93.56 89 THR A CA 1
ATOM 723 C C . THR A 1 89 ? 9.692 -0.691 16.134 1.00 93.56 89 THR A C 1
ATOM 725 O O . THR A 1 89 ? 10.656 -0.091 15.662 1.00 93.56 89 THR A O 1
ATOM 728 N N . THR A 1 90 ? 8.573 -0.886 15.431 1.00 93.19 90 THR A N 1
ATOM 729 C CA . THR A 1 90 ? 8.437 -0.425 14.050 1.00 93.19 90 THR A CA 1
ATOM 730 C C . THR A 1 90 ? 8.421 1.097 13.992 1.00 93.19 90 THR A C 1
ATOM 732 O O . THR A 1 90 ? 7.608 1.751 14.643 1.00 93.19 90 THR A O 1
ATOM 735 N N . GLN A 1 91 ? 9.307 1.669 13.177 1.00 94.44 91 GLN A N 1
ATOM 736 C CA . GLN A 1 91 ? 9.279 3.095 12.893 1.00 94.44 91 GLN A CA 1
ATOM 737 C C . GLN A 1 91 ? 8.128 3.406 11.935 1.00 94.44 91 GLN A C 1
ATOM 739 O O . GLN A 1 91 ? 8.025 2.838 10.849 1.00 94.44 91 GLN A O 1
ATOM 744 N N . GLU A 1 92 ? 7.257 4.324 12.341 1.00 94.62 92 GLU A N 1
ATOM 745 C CA . GLU A 1 92 ? 6.103 4.712 11.538 1.00 94.62 92 GLU A CA 1
ATOM 746 C C . GLU A 1 92 ? 6.513 5.586 10.334 1.00 94.62 92 GLU A C 1
ATOM 748 O O . GLU A 1 92 ? 7.299 6.527 10.464 1.00 94.62 92 GLU A O 1
ATOM 753 N N . THR A 1 93 ? 5.929 5.308 9.168 1.00 95.25 93 THR A N 1
ATOM 754 C CA . THR A 1 93 ? 6.193 5.942 7.868 1.00 95.25 93 THR A CA 1
ATOM 755 C C . THR A 1 93 ? 4.909 6.502 7.238 1.00 95.25 93 THR A C 1
ATOM 757 O O . THR A 1 93 ? 3.795 6.086 7.559 1.00 95.25 93 THR A O 1
ATOM 760 N N . ASP A 1 94 ? 5.048 7.469 6.329 1.00 94.44 94 ASP A N 1
ATOM 761 C CA . ASP A 1 94 ? 3.928 8.034 5.557 1.00 94.44 94 ASP A CA 1
ATOM 762 C C . ASP A 1 94 ? 3.593 7.240 4.283 1.00 94.44 94 ASP A C 1
ATOM 764 O O . ASP A 1 94 ? 2.572 7.496 3.641 1.00 94.44 94 ASP A O 1
ATOM 768 N N . GLY A 1 95 ? 4.403 6.237 3.948 1.00 95.56 95 GLY A N 1
ATOM 769 C CA . GLY A 1 95 ? 4.174 5.403 2.781 1.00 95.56 95 GLY A CA 1
ATOM 770 C C . GLY A 1 95 ? 5.075 4.182 2.712 1.00 95.56 95 GLY A C 1
ATOM 771 O O . GLY A 1 95 ? 6.091 4.090 3.405 1.00 95.56 95 GLY A O 1
ATOM 772 N N . PHE A 1 96 ? 4.677 3.258 1.847 1.00 97.00 96 PHE A N 1
ATOM 773 C CA . PHE A 1 96 ? 5.410 2.049 1.500 1.00 97.00 96 PHE A CA 1
ATOM 774 C C . PHE A 1 96 ? 5.773 2.088 0.022 1.00 97.00 96 PHE A C 1
ATOM 776 O O . PHE A 1 96 ? 4.964 2.513 -0.804 1.00 97.00 96 PHE A O 1
ATOM 783 N N . GLN A 1 97 ? 6.978 1.631 -0.304 1.00 97.00 97 GLN A N 1
ATOM 784 C CA . GLN A 1 97 ? 7.512 1.632 -1.659 1.00 97.00 97 GLN A CA 1
ATOM 785 C C . GLN A 1 97 ? 8.046 0.242 -1.991 1.00 97.00 97 GLN A C 1
ATOM 787 O O . GLN A 1 97 ? 8.838 -0.322 -1.238 1.00 97.00 97 GLN A O 1
ATOM 792 N N . VAL A 1 98 ? 7.614 -0.298 -3.127 1.00 96.44 98 VAL A N 1
ATOM 793 C CA . VAL A 1 98 ? 8.076 -1.583 -3.654 1.00 96.44 98 VAL A CA 1
ATOM 794 C C . VAL A 1 98 ? 8.628 -1.350 -5.046 1.00 96.44 98 VAL A C 1
ATOM 796 O O . VAL A 1 98 ? 7.917 -0.853 -5.914 1.00 96.44 98 VAL A O 1
ATOM 799 N N . LYS A 1 99 ? 9.888 -1.728 -5.259 1.00 96.19 99 LYS A N 1
ATOM 800 C CA . LYS A 1 99 ? 10.550 -1.654 -6.561 1.00 96.19 99 LYS A CA 1
ATOM 801 C C . LYS A 1 99 ? 10.901 -3.054 -7.044 1.00 96.19 99 LYS A C 1
ATOM 803 O O . LYS A 1 99 ? 11.482 -3.838 -6.290 1.00 96.19 99 LYS A O 1
ATOM 808 N N . ARG A 1 100 ? 10.573 -3.367 -8.297 1.00 96.06 100 ARG A N 1
ATOM 809 C CA . ARG A 1 100 ? 10.923 -4.644 -8.934 1.00 96.06 100 ARG A CA 1
ATOM 810 C C . ARG A 1 100 ? 11.384 -4.425 -10.376 1.00 96.06 100 ARG A C 1
ATOM 812 O O . ARG A 1 100 ? 10.915 -3.49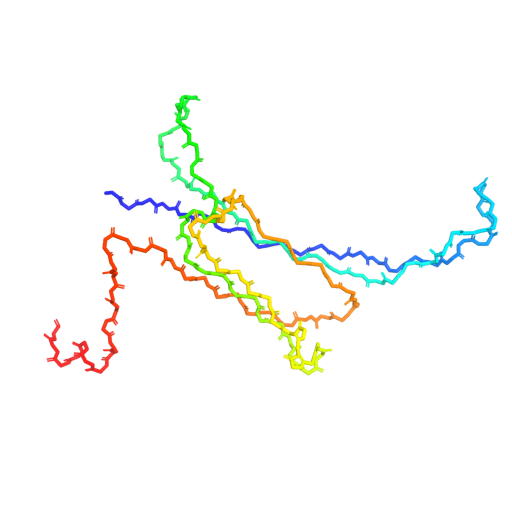2 -11.027 1.00 96.06 100 ARG A O 1
ATOM 819 N N . PRO A 1 101 ? 12.299 -5.266 -10.885 1.00 95.19 101 PRO A N 1
ATOM 820 C CA . PRO A 1 101 ? 12.599 -5.303 -12.307 1.00 95.19 101 PRO A CA 1
ATOM 821 C C . PRO A 1 101 ? 11.410 -5.880 -13.085 1.00 95.19 101 PRO A C 1
ATOM 823 O O . PRO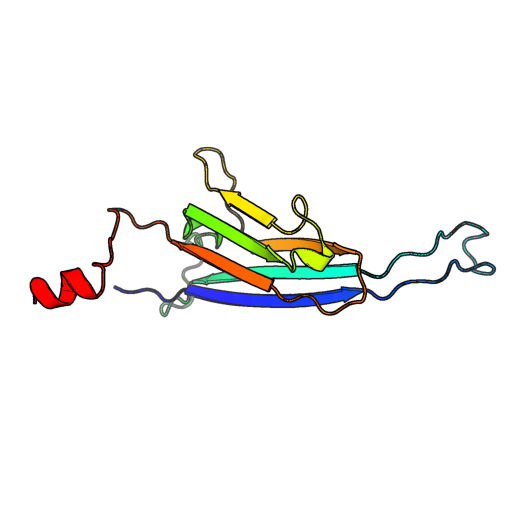 A 1 101 ? 10.616 -6.664 -12.551 1.00 95.19 101 PRO A O 1
ATOM 826 N N . GLY A 1 102 ? 11.314 -5.497 -14.353 1.00 94.25 102 GLY A N 1
ATOM 827 C CA . GLY A 1 102 ? 10.309 -5.994 -15.281 1.00 94.25 102 GLY A CA 1
ATOM 828 C C . GLY A 1 102 ? 9.674 -4.886 -16.109 1.00 94.25 102 GLY A C 1
ATOM 829 O O . GLY A 1 102 ? 9.516 -3.753 -15.661 1.00 94.25 102 GLY A O 1
ATOM 830 N N . ASP A 1 103 ? 9.298 -5.259 -17.321 1.00 94.44 103 ASP A N 1
ATOM 831 C CA . ASP A 1 103 ? 8.615 -4.455 -18.336 1.00 94.44 103 ASP A CA 1
ATOM 832 C C . ASP A 1 103 ? 7.196 -4.966 -18.638 1.00 94.44 103 ASP A C 1
ATOM 834 O O . ASP A 1 103 ? 6.466 -4.379 -19.435 1.00 94.44 103 ASP A O 1
ATOM 838 N N . LYS A 1 104 ? 6.783 -6.054 -17.981 1.00 94.38 104 LYS A N 1
ATOM 839 C CA . LYS A 1 104 ? 5.449 -6.637 -18.112 1.00 94.38 104 LYS A CA 1
ATOM 840 C C . LYS A 1 104 ? 4.473 -6.014 -17.123 1.00 94.38 104 LYS A C 1
ATOM 842 O O . LYS A 1 104 ? 4.824 -5.706 -15.986 1.00 94.38 104 LYS A O 1
ATOM 847 N N . ASN A 1 105 ? 3.214 -5.911 -17.541 1.00 93.69 105 ASN A N 1
ATOM 848 C CA . ASN A 1 105 ? 2.123 -5.557 -16.639 1.00 93.69 105 ASN A CA 1
ATOM 849 C C . ASN A 1 105 ? 1.947 -6.644 -15.573 1.00 93.69 105 ASN A C 1
ATOM 851 O O . ASN A 1 105 ? 1.842 -7.825 -15.898 1.00 93.69 105 ASN A O 1
ATOM 855 N N . VAL A 1 106 ? 1.864 -6.226 -14.311 1.00 94.06 106 VAL A N 1
ATOM 856 C CA . VAL A 1 106 ? 1.723 -7.113 -13.152 1.00 94.06 106 VAL A CA 1
ATOM 857 C C . VAL A 1 106 ? 0.398 -6.815 -12.467 1.00 94.06 106 VAL A C 1
ATOM 859 O O . VAL A 1 106 ? 0.119 -5.668 -12.114 1.00 94.06 106 VAL A O 1
ATOM 862 N N . ARG A 1 107 ? -0.426 -7.842 -12.249 1.00 94.06 107 ARG A N 1
ATOM 863 C CA . ARG A 1 107 ? -1.601 -7.708 -11.383 1.00 94.06 107 ARG A CA 1
ATOM 864 C C . ARG A 1 107 ? -1.136 -7.660 -9.930 1.00 94.06 107 ARG A C 1
ATOM 866 O O . ARG A 1 107 ? -0.357 -8.514 -9.519 1.00 94.06 107 ARG A O 1
ATOM 873 N N . CYS A 1 108 ? -1.636 -6.693 -9.165 1.00 94.69 108 CYS A N 1
ATOM 874 C CA . CYS A 1 108 ? -1.369 -6.605 -7.735 1.00 94.69 108 CYS A CA 1
ATOM 875 C C . CYS A 1 108 ? -2.659 -6.553 -6.906 1.00 94.69 108 CYS A C 1
ATOM 877 O O . CYS A 1 108 ? -3.640 -5.919 -7.303 1.00 94.69 108 CYS A O 1
ATOM 879 N N . THR A 1 109 ? -2.633 -7.202 -5.744 1.00 97.00 109 THR A N 1
ATOM 880 C CA . THR A 1 109 ? -3.673 -7.145 -4.712 1.00 97.00 109 THR A CA 1
ATOM 881 C C . THR A 1 109 ? -3.069 -6.524 -3.463 1.00 97.00 109 THR A C 1
ATOM 883 O O . THR A 1 109 ? -2.052 -6.995 -2.965 1.00 97.00 109 THR A O 1
ATOM 886 N N . ILE A 1 110 ? -3.679 -5.456 -2.950 1.00 97.12 110 ILE A N 1
ATOM 887 C CA . ILE A 1 110 ? -3.191 -4.754 -1.760 1.00 97.12 110 ILE A CA 1
ATOM 888 C C . ILE A 1 110 ? -4.174 -4.997 -0.619 1.00 97.12 110 ILE A C 1
ATOM 890 O O . ILE A 1 110 ? -5.339 -4.601 -0.695 1.00 97.12 110 ILE A O 1
ATOM 894 N N . LEU A 1 111 ? -3.695 -5.631 0.446 1.00 97.44 111 LEU A N 1
ATOM 895 C CA . LEU A 1 111 ? -4.453 -5.945 1.649 1.00 97.44 111 LEU A CA 1
ATOM 896 C C . LEU A 1 111 ? -3.979 -5.036 2.783 1.00 97.44 111 LEU A C 1
ATOM 898 O O . LEU A 1 111 ? -2.795 -4.983 3.108 1.00 97.44 111 LEU A O 1
ATOM 902 N N . LEU A 1 112 ? -4.915 -4.313 3.395 1.00 95.94 112 LEU A N 1
ATOM 903 C CA . LEU A 1 112 ? -4.649 -3.375 4.483 1.00 95.94 112 LEU A CA 1
ATOM 904 C C . LEU A 1 112 ? -5.450 -3.787 5.716 1.00 95.94 112 LEU A C 1
ATOM 906 O O . LEU A 1 112 ? -6.683 -3.749 5.695 1.00 95.94 112 LEU A O 1
ATOM 910 N N . LEU A 1 113 ? -4.765 -4.137 6.804 1.00 94.62 113 LEU A N 1
ATOM 911 C CA . LEU A 1 113 ? -5.411 -4.490 8.066 1.00 94.62 113 LEU A CA 1
ATOM 912 C C . LEU A 1 113 ? -5.337 -3.317 9.042 1.00 94.62 113 LEU A C 1
ATOM 914 O O . LEU A 1 113 ? -4.262 -2.969 9.523 1.00 94.62 113 LEU A O 1
ATOM 918 N N . LEU A 1 114 ? -6.483 -2.712 9.357 1.00 93.19 114 LEU A N 1
ATOM 919 C CA . LEU A 1 114 ? -6.565 -1.578 10.281 1.00 93.19 114 LEU A CA 1
ATOM 920 C C . LEU A 1 114 ? -6.271 -1.974 11.737 1.00 93.19 114 LEU A C 1
ATOM 922 O O . LEU A 1 114 ? -6.645 -3.052 12.204 1.00 93.19 114 LEU A O 1
ATOM 926 N N . ASP A 1 115 ? -5.650 -1.054 12.472 1.00 91.81 115 ASP A N 1
ATOM 927 C CA . ASP A 1 115 ? -5.358 -1.194 13.899 1.00 91.81 115 ASP A CA 1
ATOM 928 C C . ASP A 1 115 ? -6.461 -0.578 14.766 1.00 91.81 115 ASP A C 1
ATOM 930 O O . ASP A 1 115 ? -6.393 0.574 15.196 1.00 91.81 115 ASP A O 1
ATOM 934 N N . TYR A 1 116 ? -7.525 -1.351 14.989 1.00 87.88 116 TYR A N 1
ATOM 935 C CA . TYR A 1 116 ? -8.601 -0.974 15.904 1.00 87.88 116 TYR A CA 1
ATOM 936 C C . TYR A 1 116 ? -8.250 -1.304 17.358 1.00 87.88 116 TYR A C 1
ATOM 938 O O . TYR A 1 116 ? -7.936 -2.451 17.687 1.00 87.88 116 TYR A O 1
ATOM 946 N N . GLN A 1 117 ? -8.386 -0.299 18.230 1.00 83.81 117 GLN A N 1
ATOM 947 C CA . GLN A 1 117 ? -8.287 -0.432 19.684 1.00 83.81 117 GLN A CA 1
ATOM 948 C C . GLN A 1 117 ? -9.514 0.227 20.355 1.00 83.81 117 GLN A C 1
ATOM 950 O O . GLN A 1 117 ? -9.658 1.449 20.259 1.00 83.81 117 GLN A O 1
ATOM 955 N N . PRO A 1 118 ? -10.413 -0.547 21.005 1.00 88.00 118 PRO A N 1
ATOM 956 C CA . PRO A 1 118 ? -10.408 -2.012 21.104 1.00 88.00 118 PRO A CA 1
ATOM 957 C C . PRO A 1 118 ? -10.633 -2.693 19.744 1.00 88.00 118 PRO A C 1
ATOM 959 O O . PRO A 1 118 ? -11.108 -2.066 18.795 1.00 88.00 118 PRO A O 1
ATOM 962 N N . LEU A 1 119 ? -10.284 -3.980 19.661 1.00 85.75 119 LEU A N 1
ATOM 963 C CA . LEU A 1 119 ? -10.516 -4.804 18.474 1.00 85.75 119 LEU A CA 1
ATOM 964 C C . LEU A 1 119 ? -11.992 -4.742 18.059 1.00 85.75 119 LEU A C 1
ATOM 966 O O . LEU A 1 119 ? -12.886 -4.947 18.878 1.00 85.75 119 LEU A O 1
ATOM 970 N N . GLN A 1 120 ? -12.232 -4.479 16.777 1.00 85.44 120 GLN A N 1
ATOM 971 C CA . GLN A 1 120 ? -13.563 -4.523 16.181 1.00 85.44 120 GLN A CA 1
ATOM 972 C C . GLN A 1 120 ? -13.661 -5.750 15.284 1.00 85.44 120 GLN A C 1
ATOM 974 O O . GLN A 1 120 ? -12.775 -5.997 14.467 1.00 85.44 120 GLN A O 1
ATOM 979 N N . PHE A 1 121 ? -14.751 -6.497 15.425 1.00 85.25 121 PHE A N 1
ATOM 980 C CA . PHE A 1 121 ? -15.016 -7.692 14.636 1.00 85.25 121 PHE A CA 1
ATOM 981 C C . PHE A 1 121 ? -16.256 -7.473 13.786 1.00 85.25 121 PHE A C 1
ATOM 983 O O . PHE A 1 121 ? -17.235 -6.871 14.229 1.00 85.25 121 PHE A O 1
ATOM 990 N N . LYS A 1 122 ? -16.212 -7.977 12.556 1.00 87.06 122 LYS A N 1
ATOM 991 C CA . LYS A 1 122 ? -17.392 -8.061 11.706 1.00 87.06 122 LYS A CA 1
ATOM 992 C C . LYS A 1 122 ? -17.945 -9.474 11.815 1.00 87.06 122 LYS A C 1
ATOM 994 O O . LYS A 1 122 ? -17.196 -10.434 11.654 1.00 87.06 122 LYS A O 1
ATOM 999 N N . LEU A 1 123 ? -19.241 -9.587 12.086 1.00 90.94 123 LEU A N 1
ATOM 1000 C CA . LEU A 1 123 ? -19.918 -10.878 12.074 1.00 90.94 123 LEU A CA 1
ATOM 1001 C C . LEU A 1 123 ? -19.893 -11.462 10.661 1.00 90.94 123 LEU A C 1
ATOM 1003 O O . LEU A 1 123 ? -20.077 -10.741 9.673 1.00 90.94 123 LEU A O 1
ATOM 1007 N N . ASP A 1 124 ? -19.695 -12.776 10.579 1.00 92.88 124 ASP A N 1
ATOM 1008 C CA . ASP A 1 124 ? -19.896 -13.510 9.335 1.00 92.88 124 ASP A CA 1
ATOM 1009 C C . ASP A 1 124 ? -21.331 -13.271 8.822 1.00 92.88 124 ASP A C 1
ATOM 1011 O O . ASP A 1 124 ? -22.263 -13.263 9.633 1.00 92.88 124 ASP A O 1
ATOM 1015 N N . PRO A 1 125 ? -21.559 -13.091 7.507 1.00 94.31 125 PRO A N 1
ATOM 1016 C CA . PRO A 1 125 ? -22.890 -12.805 6.976 1.00 94.31 125 PRO A CA 1
ATOM 1017 C C . PRO A 1 125 ? -23.969 -13.834 7.338 1.00 94.31 125 PRO A C 1
ATOM 1019 O O . PRO A 1 125 ? -25.153 -13.491 7.320 1.00 94.31 125 PRO A O 1
ATOM 1022 N N . ARG A 1 126 ? -23.600 -15.090 7.617 1.00 94.88 126 ARG A N 1
ATOM 1023 C CA . ARG A 1 126 ? -24.535 -16.132 8.067 1.00 94.88 126 ARG A CA 1
ATOM 1024 C C . ARG A 1 126 ? -24.893 -15.942 9.539 1.00 94.88 126 ARG A C 1
ATOM 1026 O O . ARG A 1 126 ? -26.067 -16.012 9.882 1.00 94.88 126 ARG A O 1
ATOM 1033 N N . LEU A 1 127 ? -23.902 -15.646 10.381 1.00 92.94 127 LEU A N 1
ATOM 1034 C CA . LEU A 1 127 ? -24.108 -15.380 11.807 1.00 92.94 127 LEU A CA 1
ATOM 1035 C C . LEU A 1 127 ? -24.862 -14.064 12.037 1.00 92.94 127 LEU A C 1
ATOM 1037 O O . LEU A 1 127 ? -25.777 -14.024 12.849 1.00 92.94 127 LEU A O 1
ATOM 1041 N N . ALA A 1 128 ? -24.535 -13.014 11.282 1.00 93.94 128 ALA A N 1
ATOM 1042 C CA . ALA A 1 128 ? -25.242 -11.736 11.332 1.00 93.94 128 ALA A CA 1
ATOM 1043 C C . ALA A 1 128 ? -26.743 -11.917 11.055 1.00 93.94 128 ALA A C 1
ATOM 1045 O O . ALA A 1 128 ? -27.569 -11.431 11.814 1.00 93.94 128 ALA A O 1
ATOM 1046 N N . ARG A 1 129 ? -27.093 -12.705 10.027 1.00 93.44 129 ARG A N 1
ATOM 1047 C CA . ARG A 1 129 ? -28.493 -13.022 9.699 1.00 93.44 129 ARG A CA 1
ATOM 1048 C C . ARG A 1 129 ? -29.238 -13.751 10.815 1.00 93.44 129 ARG A C 1
ATOM 1050 O O . ARG A 1 129 ? -30.445 -13.585 10.922 1.00 93.44 129 ARG A O 1
ATOM 1057 N N . LEU A 1 130 ? -28.543 -14.577 11.595 1.00 94.56 130 LEU A N 1
ATOM 1058 C CA . LEU A 1 130 ? -29.149 -15.297 12.713 1.00 94.56 130 LEU A CA 1
ATOM 1059 C C . LEU A 1 130 ? -29.377 -14.384 13.925 1.00 94.56 130 LEU A C 1
ATOM 1061 O O . LEU A 1 130 ? -30.358 -14.563 14.639 1.00 94.56 130 LEU A O 1
ATOM 1065 N N . LEU A 1 131 ? -28.462 -13.442 14.169 1.00 92.31 131 LEU A N 1
ATOM 1066 C CA . LEU A 1 131 ? -28.471 -12.595 15.363 1.00 92.31 131 LEU A CA 1
ATOM 1067 C C . LEU A 1 131 ? -29.317 -11.316 15.227 1.00 92.31 131 LEU A C 1
ATOM 1069 O O . LEU A 1 131 ? -29.650 -10.738 16.259 1.00 92.31 131 LEU A O 1
ATOM 1073 N N . GLY A 1 132 ? -29.693 -10.918 14.004 1.00 71.75 132 GLY A N 1
ATOM 1074 C CA . GLY A 1 132 ? -30.493 -9.715 13.728 1.00 71.75 132 GLY A CA 1
ATOM 1075 C C . GLY A 1 132 ? -29.631 -8.493 13.458 1.00 71.75 132 GLY A C 1
ATOM 1076 O O . GLY A 1 132 ? -29.358 -7.743 14.418 1.00 71.75 132 GLY A O 1
#

Secondary structure (DSSP, 8-state):
-PPEEEEEEEEEEE--B--BTT-TT-TTB--B--EEEEEEEEEEE-SS---TT--PPPSGGGEEEEEEEE-HHHHHHHHSEEEEE--TTPPP-SEEEEEEE-SS---EEEEEEE--SS---PPPHHHHHHH-

pLDDT: mean 88.41, std 12.0, range [51.72, 98.12]

Sequence (132 aa):
QKRKLRIFISNTFFPAKEPQADGPEGPGQEGSVASWELRVEGRLLDDSKNDPNKVKRKFSSFFKSLVIELDKELYGPDNHLVEWHRTLTTQETDGFQVKRPGDKNVRCTILLLLDYQPLQFKLDPRLARLLG

Foldseek 3Di:
DDWDKDKDKDKDKDDKAPQDCDDPVHRDRHIGFIKMKIKIFIAIDDPDPDPPPDDGDAPCNFFQKKKKAKDCVVLPDPGRIDIDGDDPPDDGHRMDMDMDGDDDDIDMDMDTHTDDVVDDDDDDPVVVVVVD

Radius of gyration: 21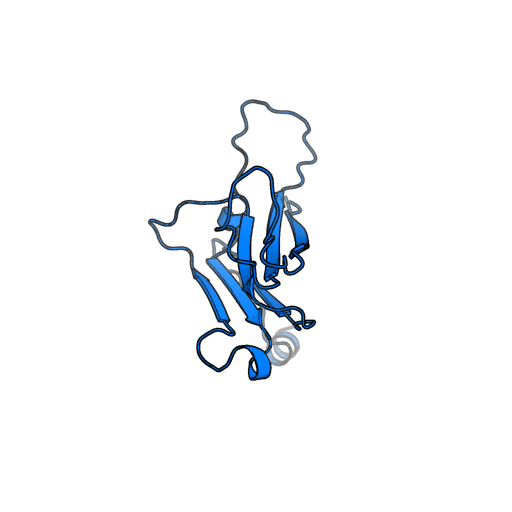.04 Å; chains: 1; bounding box: 64×43×48 Å

Organism: Anoplophora glabripennis (NCBI:txid217634)